Protein AF-A0A964MFI0-F1 (afdb_monomer)

Structure (mmCIF, N/CA/C/O backbone):
data_AF-A0A964MFI0-F1
#
_entry.id   AF-A0A964MFI0-F1
#
loop_
_atom_site.group_PDB
_atom_site.id
_atom_site.type_symbol
_atom_site.label_atom_id
_atom_site.label_alt_id
_atom_site.label_comp_id
_atom_site.label_asym_id
_atom_site.label_entity_id
_atom_site.label_seq_id
_atom_site.pdbx_PDB_ins_code
_atom_site.Cartn_x
_atom_site.Cartn_y
_atom_site.Cartn_z
_atom_site.occupancy
_atom_site.B_iso_or_equiv
_atom_site.auth_seq_id
_atom_site.auth_comp_id
_atom_site.auth_asym_id
_atom_site.auth_atom_id
_atom_site.pdbx_PDB_model_num
ATOM 1 N N . MET A 1 1 ? 18.286 -3.376 -42.437 1.00 63.62 1 MET A N 1
ATOM 2 C CA . MET A 1 1 ? 18.117 -2.856 -41.068 1.00 63.62 1 MET A CA 1
ATOM 3 C C . MET A 1 1 ? 19.265 -3.385 -40.241 1.00 63.62 1 MET A C 1
ATOM 5 O O . MET A 1 1 ? 19.683 -4.515 -40.482 1.00 63.62 1 MET A O 1
ATOM 9 N N . ASP A 1 2 ? 19.837 -2.540 -39.389 1.00 88.50 2 ASP A N 1
ATOM 10 C CA . ASP A 1 2 ? 20.974 -2.889 -38.539 1.00 88.50 2 ASP A CA 1
ATOM 11 C C . ASP A 1 2 ? 20.442 -3.564 -37.270 1.00 88.50 2 ASP A C 1
ATOM 13 O O . ASP A 1 2 ? 19.814 -2.915 -36.438 1.00 88.50 2 ASP A O 1
ATOM 17 N N . PHE A 1 3 ? 20.665 -4.875 -37.149 1.00 93.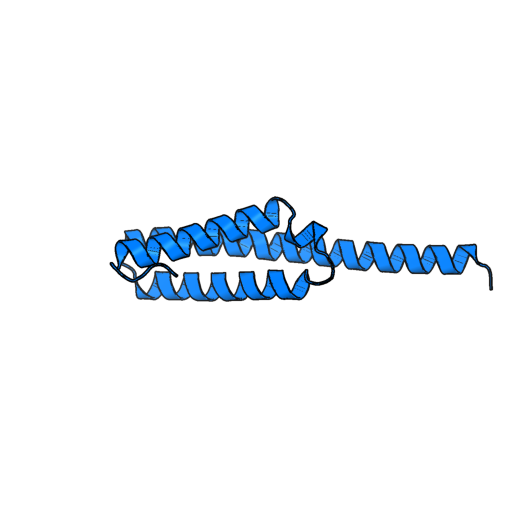38 3 PHE A N 1
ATOM 18 C CA . PHE A 1 3 ? 20.183 -5.705 -36.039 1.00 93.38 3 PHE A CA 1
ATOM 19 C C . PHE A 1 3 ? 20.471 -5.086 -34.662 1.00 93.38 3 PHE A C 1
ATOM 21 O O . PHE A 1 3 ? 19.647 -5.180 -33.753 1.00 93.38 3 PHE A O 1
ATOM 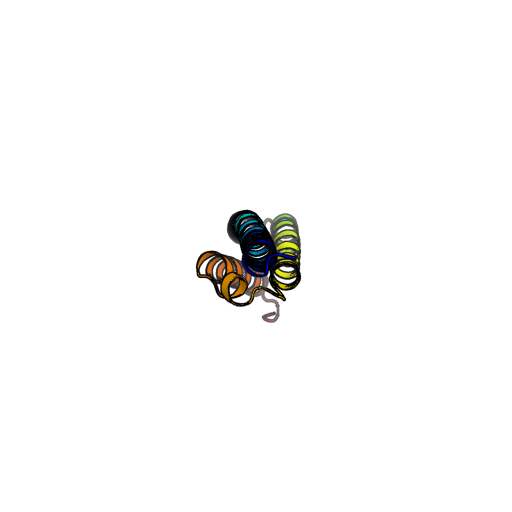28 N N . PHE A 1 4 ? 21.627 -4.434 -34.506 1.00 94.94 4 PHE A N 1
ATOM 29 C CA . PHE A 1 4 ? 22.007 -3.816 -33.238 1.00 94.94 4 PHE A CA 1
ATOM 30 C C . PHE A 1 4 ? 21.175 -2.574 -32.912 1.00 94.94 4 PHE A C 1
ATOM 32 O O . PHE A 1 4 ? 20.878 -2.343 -31.739 1.00 94.94 4 PHE A O 1
ATOM 39 N N . ALA A 1 5 ? 20.766 -1.804 -33.922 1.00 94.81 5 ALA A N 1
ATOM 40 C CA . ALA A 1 5 ? 19.890 -0.654 -33.731 1.00 94.81 5 ALA A CA 1
ATOM 41 C C . ALA A 1 5 ? 18.495 -1.104 -33.270 1.00 94.81 5 ALA A C 1
ATOM 43 O O . ALA A 1 5 ? 18.001 -0.612 -32.256 1.00 94.81 5 ALA A O 1
ATOM 44 N N . ASP A 1 6 ? 17.924 -2.110 -33.940 1.00 94.94 6 ASP A N 1
ATOM 45 C CA . ASP A 1 6 ? 16.601 -2.652 -33.604 1.00 94.94 6 ASP A CA 1
ATOM 46 C C . ASP A 1 6 ? 16.587 -3.265 -32.189 1.00 94.94 6 ASP A C 1
ATOM 48 O O . ASP A 1 6 ? 15.655 -3.052 -31.411 1.00 94.94 6 ASP A O 1
ATOM 52 N N . LEU A 1 7 ? 17.647 -3.994 -31.813 1.00 96.06 7 LEU A N 1
ATOM 53 C CA . LEU A 1 7 ? 17.798 -4.547 -30.464 1.00 96.06 7 LEU A CA 1
ATOM 54 C C . LEU A 1 7 ? 17.909 -3.441 -29.405 1.00 96.06 7 LEU A C 1
ATOM 56 O O . LEU A 1 7 ? 17.285 -3.537 -28.348 1.00 96.06 7 LEU A O 1
ATOM 60 N N . SER A 1 8 ? 18.686 -2.390 -29.677 1.00 96.50 8 SER A N 1
ATOM 61 C CA . SER A 1 8 ? 18.844 -1.258 -28.759 1.00 96.50 8 SER A CA 1
ATOM 62 C C . SER A 1 8 ? 17.511 -0.555 -28.492 1.00 96.50 8 SER A C 1
ATOM 64 O O . SER A 1 8 ? 17.213 -0.215 -27.346 1.00 96.50 8 SER A O 1
ATOM 66 N N . GLU A 1 9 ? 16.690 -0.363 -29.526 1.00 96.00 9 GLU A N 1
ATOM 67 C CA . GLU A 1 9 ? 15.367 0.254 -29.399 1.00 96.00 9 GLU A CA 1
ATOM 68 C C . GLU A 1 9 ? 14.413 -0.613 -28.562 1.00 96.00 9 GLU A C 1
ATOM 70 O O . GLU A 1 9 ? 13.778 -0.115 -27.629 1.00 96.00 9 GLU A O 1
ATOM 75 N N . GLN A 1 10 ? 14.378 -1.927 -28.812 1.00 96.25 10 GLN A N 1
ATOM 76 C CA . GLN A 1 10 ? 13.563 -2.869 -28.034 1.00 96.25 10 GLN A CA 1
ATOM 77 C C . GLN A 1 10 ? 13.964 -2.904 -26.556 1.00 96.25 10 GLN A C 1
ATOM 79 O O . GLN A 1 10 ? 13.104 -2.880 -25.670 1.00 96.25 10 GLN A O 1
ATOM 84 N N . VAL A 1 11 ? 15.269 -2.925 -26.274 1.00 96.62 11 VAL A N 1
ATOM 85 C CA . VAL A 1 11 ? 15.789 -2.885 -24.903 1.00 96.62 11 VAL A CA 1
ATOM 86 C C . VAL A 1 11 ? 15.376 -1.578 -24.226 1.00 96.62 11 VAL A C 1
ATOM 88 O O . VAL A 1 11 ? 14.821 -1.616 -23.127 1.00 96.62 11 VAL A O 1
ATOM 91 N N . HIS A 1 12 ? 15.559 -0.425 -24.873 1.00 96.81 12 HIS A N 1
ATOM 92 C CA . HIS A 1 12 ? 15.143 0.856 -24.299 1.00 96.81 12 HIS A CA 1
ATOM 93 C C . HIS A 1 12 ? 13.643 0.920 -24.011 1.00 96.81 12 HIS A C 1
ATOM 95 O O . HIS A 1 12 ? 13.263 1.339 -22.915 1.00 96.81 12 HIS A O 1
ATOM 101 N N . ALA A 1 13 ? 12.799 0.452 -24.932 1.00 96.44 13 ALA A N 1
ATOM 102 C CA . 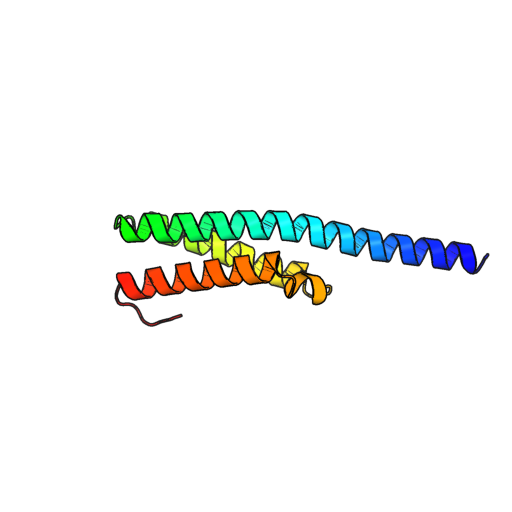ALA A 1 13 ? 11.356 0.396 -24.723 1.00 96.44 13 ALA A CA 1
ATOM 103 C C . ALA A 1 13 ? 10.991 -0.492 -23.518 1.00 96.44 13 ALA A C 1
ATOM 105 O O . ALA A 1 13 ? 10.225 -0.076 -22.646 1.00 96.44 13 ALA A O 1
ATOM 106 N N . SER A 1 14 ? 11.597 -1.680 -23.413 1.00 95.38 14 SER A N 1
ATOM 107 C CA . SER A 1 14 ? 11.354 -2.609 -22.303 1.00 95.38 14 SER A CA 1
ATOM 108 C C . SER A 1 14 ? 11.777 -2.034 -20.946 1.00 95.38 14 SER A C 1
ATOM 110 O O . SER A 1 14 ? 11.040 -2.160 -19.965 1.00 95.38 14 SER A O 1
ATOM 112 N N . PHE A 1 15 ? 12.958 -1.417 -20.858 1.00 96.19 15 PHE A N 1
ATOM 113 C CA . PHE A 1 15 ? 13.435 -0.812 -19.610 1.00 96.19 15 PHE A CA 1
ATOM 114 C C . PHE A 1 15 ? 12.641 0.445 -19.246 1.00 96.19 15 PHE A C 1
ATOM 116 O O . PHE A 1 15 ? 12.359 0.658 -18.067 1.00 96.19 15 PHE A O 1
ATOM 123 N N . GLY A 1 16 ? 12.237 1.240 -20.240 1.00 97.56 16 GLY A N 1
ATOM 124 C CA . GLY A 1 16 ? 11.383 2.411 -20.049 1.00 97.56 16 GLY A CA 1
ATOM 125 C C . GLY A 1 16 ? 10.036 2.041 -19.431 1.00 97.56 16 GLY A C 1
ATOM 126 O O . GLY A 1 16 ? 9.668 2.598 -18.396 1.00 97.56 16 GLY A O 1
ATOM 127 N N . ALA A 1 17 ? 9.356 1.036 -19.991 1.00 96.25 17 ALA A N 1
ATOM 128 C CA . ALA A 1 17 ? 8.082 0.544 -19.466 1.00 96.25 17 ALA A CA 1
ATOM 129 C C . ALA A 1 17 ? 8.208 0.044 -18.016 1.00 96.25 17 ALA A C 1
ATOM 131 O O . ALA A 1 17 ? 7.415 0.419 -17.151 1.00 96.25 17 ALA A O 1
ATOM 132 N N . ARG A 1 18 ? 9.252 -0.742 -17.714 1.00 97.12 18 ARG A N 1
ATOM 133 C CA . ARG A 1 18 ? 9.508 -1.235 -16.351 1.00 97.12 18 ARG A CA 1
ATOM 134 C C . ARG A 1 18 ? 9.821 -0.102 -15.372 1.00 97.12 18 ARG A C 1
ATOM 136 O O . ARG A 1 18 ? 9.369 -0.141 -14.229 1.00 97.12 18 ARG A O 1
ATOM 143 N N . ASN A 1 19 ? 10.589 0.902 -15.796 1.00 97.75 19 ASN A N 1
ATOM 144 C CA . ASN A 1 19 ? 10.903 2.053 -14.954 1.00 97.75 19 ASN A CA 1
ATOM 145 C C . ASN A 1 19 ? 9.636 2.848 -14.612 1.00 97.75 19 ASN A C 1
ATOM 147 O O . ASN A 1 19 ? 9.409 3.161 -13.447 1.00 97.75 19 ASN A O 1
ATOM 151 N N . GLN A 1 20 ? 8.784 3.103 -15.606 1.00 97.88 20 GLN A N 1
ATOM 152 C CA . GLN A 1 20 ? 7.513 3.795 -15.406 1.00 97.88 20 GLN A CA 1
ATOM 153 C C . GLN A 1 20 ? 6.583 3.024 -14.459 1.00 97.88 20 GLN A C 1
ATOM 155 O O . GLN A 1 20 ? 6.033 3.617 -13.531 1.00 97.88 20 GLN A O 1
ATOM 160 N N . ALA A 1 21 ? 6.449 1.707 -14.646 1.00 98.00 21 ALA A N 1
ATOM 161 C CA . ALA A 1 21 ? 5.645 0.858 -13.767 1.00 98.00 21 ALA A CA 1
ATOM 162 C C . ALA A 1 21 ? 6.147 0.899 -12.313 1.00 98.00 21 ALA A C 1
ATOM 164 O O . ALA A 1 21 ? 5.357 1.023 -11.379 1.00 98.00 21 ALA A O 1
ATOM 165 N N . ARG A 1 22 ? 7.471 0.868 -12.110 1.00 98.38 22 ARG A N 1
ATOM 166 C CA . ARG A 1 22 ? 8.080 0.978 -10.777 1.00 98.38 22 ARG A CA 1
ATOM 167 C C . ARG A 1 22 ? 7.786 2.324 -10.122 1.00 98.38 22 ARG A C 1
ATOM 169 O O . ARG A 1 22 ? 7.440 2.366 -8.944 1.00 98.38 22 ARG A O 1
ATOM 176 N N . ASP A 1 23 ? 7.955 3.416 -10.860 1.00 98.25 23 ASP A N 1
ATOM 177 C CA . ASP A 1 23 ? 7.770 4.760 -10.315 1.00 98.25 23 ASP A CA 1
ATOM 178 C C . ASP A 1 23 ? 6.299 4.984 -9.919 1.00 98.25 23 ASP A C 1
ATOM 180 O O . ASP A 1 23 ? 6.024 5.504 -8.835 1.00 98.25 23 ASP A O 1
ATOM 184 N N . GLN A 1 24 ? 5.355 4.481 -10.724 1.00 97.94 24 GLN A N 1
ATOM 185 C CA . GLN A 1 24 ? 3.929 4.474 -10.393 1.00 97.94 24 GLN A CA 1
ATOM 186 C C . GLN A 1 24 ? 3.628 3.624 -9.146 1.00 97.94 24 GLN A C 1
ATOM 188 O O . GLN A 1 24 ? 2.950 4.092 -8.226 1.00 97.94 24 GLN A O 1
ATOM 193 N N . ALA A 1 25 ? 4.186 2.413 -9.068 1.00 98.31 25 ALA A N 1
ATOM 194 C CA . ALA A 1 25 ? 4.000 1.525 -7.924 1.00 98.31 25 ALA A CA 1
ATOM 195 C C . ALA A 1 25 ? 4.531 2.127 -6.618 1.00 98.31 25 ALA A C 1
ATOM 197 O O . ALA A 1 25 ? 3.894 2.003 -5.576 1.00 98.31 25 ALA A O 1
ATOM 198 N N . LEU A 1 26 ? 5.663 2.839 -6.654 1.00 98.50 26 LEU A N 1
ATOM 199 C CA . LEU A 1 26 ? 6.204 3.542 -5.486 1.00 98.50 26 LEU A CA 1
ATOM 200 C C . LEU A 1 26 ? 5.259 4.639 -4.978 1.00 98.50 26 LEU A C 1
ATOM 202 O O . LEU A 1 26 ? 5.116 4.823 -3.766 1.00 98.50 26 LEU A O 1
ATOM 206 N N . VAL A 1 27 ? 4.614 5.375 -5.887 1.00 98.44 27 VAL A N 1
ATOM 207 C CA . VAL A 1 27 ? 3.622 6.399 -5.530 1.00 98.44 27 VAL A CA 1
ATOM 208 C C . V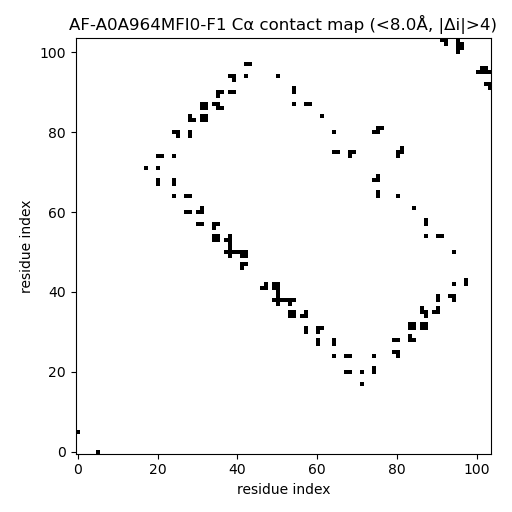AL A 1 27 ? 2.388 5.751 -4.902 1.00 98.44 27 VAL A C 1
ATOM 210 O O . VAL A 1 27 ? 1.961 6.173 -3.823 1.00 98.44 27 VAL A O 1
ATOM 213 N N . GLN A 1 28 ? 1.854 4.701 -5.530 1.00 98.50 28 GLN A N 1
ATOM 214 C CA . GLN A 1 28 ? 0.694 3.960 -5.031 1.00 98.50 28 GLN A CA 1
ATOM 215 C C . GLN A 1 28 ? 0.975 3.303 -3.673 1.00 98.50 28 GLN A C 1
ATOM 217 O O . GLN A 1 28 ? 0.173 3.455 -2.757 1.00 98.50 28 GLN A O 1
ATOM 222 N N . ALA A 1 29 ? 2.133 2.660 -3.495 1.00 98.56 29 ALA A N 1
ATOM 223 C CA . ALA A 1 29 ? 2.533 2.027 -2.239 1.00 98.56 29 ALA A CA 1
ATOM 224 C C . ALA A 1 29 ? 2.584 3.032 -1.076 1.00 98.56 29 ALA A C 1
ATOM 226 O O . ALA A 1 29 ? 2.023 2.788 -0.011 1.00 98.56 29 ALA A O 1
ATOM 227 N N . ARG A 1 30 ? 3.168 4.220 -1.287 1.00 98.69 30 ARG A N 1
ATOM 228 C CA . ARG A 1 30 ? 3.192 5.284 -0.264 1.00 98.69 30 ARG A CA 1
ATOM 229 C C . ARG A 1 30 ? 1.795 5.792 0.082 1.00 98.69 30 ARG A C 1
ATOM 231 O O . ARG A 1 30 ? 1.517 6.090 1.245 1.00 98.69 30 ARG A O 1
ATOM 238 N N . ALA A 1 31 ? 0.925 5.932 -0.918 1.00 98.75 31 ALA A N 1
ATOM 239 C CA . ALA A 1 31 ? -0.465 6.312 -0.691 1.00 98.75 31 ALA A CA 1
ATOM 240 C C . ALA A 1 31 ? -1.222 5.228 0.090 1.00 98.75 31 ALA A C 1
ATOM 242 O O . ALA A 1 31 ? -1.958 5.558 1.019 1.00 98.75 31 ALA A O 1
ATOM 243 N N . LEU A 1 32 ? -0.976 3.958 -0.230 1.00 98.88 32 LEU A N 1
ATOM 244 C CA . LEU A 1 32 ? -1.578 2.808 0.430 1.00 98.88 32 LEU A CA 1
ATOM 245 C C . LEU A 1 32 ? -1.189 2.743 1.911 1.00 98.88 32 LEU A C 1
ATOM 247 O O . LEU A 1 32 ? -2.075 2.721 2.762 1.00 98.88 32 LEU A O 1
ATOM 251 N N . THR A 1 33 ? 0.106 2.838 2.236 1.00 98.81 33 THR A N 1
ATOM 252 C CA . THR A 1 33 ? 0.584 2.898 3.630 1.00 98.81 33 THR A CA 1
ATOM 253 C C . THR A 1 33 ? -0.048 4.063 4.396 1.00 98.81 33 THR A C 1
ATOM 255 O O . THR A 1 33 ? -0.443 3.922 5.553 1.00 98.81 33 THR A O 1
ATOM 258 N N . ARG A 1 34 ? -0.202 5.234 3.758 1.00 98.81 34 ARG A N 1
ATOM 259 C CA . ARG A 1 34 ? -0.858 6.386 4.392 1.00 98.81 34 ARG A CA 1
ATOM 260 C C . ARG A 1 34 ? -2.327 6.097 4.708 1.00 98.81 34 ARG A C 1
ATOM 262 O O . ARG A 1 34 ? -2.749 6.385 5.827 1.00 98.81 34 ARG A O 1
ATOM 269 N N . HIS A 1 35 ? -3.086 5.547 3.760 1.00 98.88 35 HIS A N 1
ATOM 270 C CA . HIS A 1 35 ? -4.496 5.216 3.976 1.00 98.88 35 HIS A CA 1
ATOM 271 C C . HIS A 1 35 ? -4.679 4.103 5.013 1.00 98.88 35 HIS A C 1
ATOM 273 O O . HIS A 1 35 ? -5.567 4.220 5.856 1.00 98.88 35 HIS A O 1
ATOM 279 N N . ALA A 1 36 ? -3.804 3.095 5.039 1.00 98.81 36 ALA A N 1
ATOM 280 C CA . ALA A 1 36 ? -3.781 2.078 6.090 1.00 98.81 36 ALA A CA 1
ATOM 281 C C . ALA A 1 36 ? -3.596 2.712 7.480 1.00 98.81 36 ALA A C 1
ATOM 283 O O . ALA A 1 36 ? -4.434 2.548 8.368 1.00 98.81 36 ALA A O 1
ATOM 284 N N . ALA A 1 37 ? -2.578 3.562 7.645 1.00 98.81 37 ALA A N 1
ATOM 285 C CA . ALA A 1 37 ? -2.335 4.250 8.909 1.00 98.81 37 ALA A CA 1
ATOM 286 C C . ALA A 1 37 ? -3.480 5.207 9.306 1.00 98.81 37 ALA A C 1
ATOM 288 O O . ALA A 1 37 ? -3.754 5.405 10.490 1.00 98.81 37 ALA A O 1
ATOM 289 N N . GLN A 1 38 ? -4.133 5.865 8.342 1.00 98.88 38 GLN A N 1
ATOM 290 C CA . GLN A 1 38 ? -5.304 6.712 8.603 1.00 98.88 38 GLN A CA 1
ATOM 291 C C . GLN A 1 38 ? -6.512 5.884 9.052 1.00 98.88 38 GLN A C 1
ATOM 293 O O . GLN A 1 38 ? -7.156 6.263 10.027 1.00 98.88 38 GLN A O 1
ATOM 298 N N . THR A 1 39 ? -6.751 4.742 8.405 1.00 98.88 39 THR A N 1
ATOM 299 C CA . THR A 1 39 ? -7.798 3.777 8.767 1.00 98.88 39 THR A CA 1
ATOM 300 C C . THR A 1 39 ? -7.635 3.329 10.215 1.00 98.88 39 THR A C 1
ATOM 302 O O . THR A 1 39 ? -8.552 3.504 11.013 1.00 98.88 39 THR A O 1
ATOM 305 N N . ILE A 1 40 ? -6.439 2.848 10.581 1.00 98.88 40 ILE A N 1
ATOM 306 C CA . ILE A 1 40 ? -6.124 2.366 11.935 1.00 98.88 40 ILE A CA 1
ATOM 307 C C . ILE A 1 40 ? -6.359 3.471 12.979 1.00 98.88 40 ILE A C 1
ATOM 309 O O . ILE A 1 40 ? -7.021 3.251 13.992 1.00 98.88 40 ILE A O 1
ATOM 313 N N . ARG A 1 41 ? -5.878 4.699 12.732 1.00 98.88 41 ARG A N 1
ATOM 314 C CA . ARG A 1 41 ? -6.100 5.823 13.664 1.00 98.88 41 ARG A CA 1
ATOM 315 C C . ARG A 1 41 ? -7.576 6.194 13.803 1.00 98.88 41 ARG A C 1
ATOM 317 O O . ARG A 1 41 ? -8.013 6.471 14.916 1.00 98.88 41 ARG A O 1
ATOM 324 N N . ALA A 1 42 ? -8.320 6.238 12.699 1.00 98.81 42 ALA A N 1
ATOM 325 C CA . ALA A 1 42 ? -9.738 6.587 12.704 1.00 98.81 42 ALA A CA 1
ATOM 326 C C . ALA A 1 42 ? -10.551 5.553 13.493 1.00 98.81 42 ALA A C 1
ATOM 328 O O . ALA A 1 42 ? -11.294 5.924 14.403 1.00 98.81 42 ALA A O 1
ATOM 329 N N . ILE A 1 43 ? -10.332 4.257 13.242 1.00 98.62 43 ILE A N 1
ATOM 330 C CA . ILE A 1 43 ? -11.090 3.212 13.934 1.00 98.62 43 ILE A CA 1
ATOM 331 C C . ILE A 1 43 ? -10.775 3.161 15.435 1.00 98.62 43 ILE A C 1
ATOM 333 O O . ILE A 1 43 ? -11.689 3.042 16.247 1.00 98.62 43 ILE A O 1
ATOM 337 N N . HIS A 1 44 ? -9.521 3.388 15.846 1.00 98.56 44 HIS A N 1
ATOM 338 C CA . HIS A 1 44 ? -9.177 3.518 17.269 1.00 98.56 44 HIS A CA 1
ATOM 339 C C . HIS A 1 44 ? -9.848 4.717 17.956 1.00 98.56 44 HIS A C 1
ATOM 341 O O . HIS A 1 44 ? -10.071 4.683 19.165 1.00 98.56 44 HIS A O 1
ATOM 347 N N . ARG A 1 45 ? -10.190 5.770 17.205 1.00 98.31 45 ARG A N 1
ATOM 348 C CA . ARG A 1 45 ? -10.944 6.932 17.703 1.00 98.31 45 ARG A CA 1
ATOM 349 C C . ARG A 1 45 ? -12.459 6.766 17.583 1.00 98.31 45 ARG A C 1
ATOM 351 O O . ARG A 1 45 ? -13.184 7.719 17.842 1.00 98.31 45 ARG A O 1
ATOM 358 N N . SER A 1 46 ? -12.936 5.568 17.235 1.00 97.62 46 SER A N 1
ATOM 359 C CA . SER A 1 46 ? -14.359 5.284 16.990 1.00 97.62 46 SER A CA 1
ATOM 360 C C . SER A 1 46 ? -14.961 6.121 15.847 1.00 97.62 46 SER A C 1
ATOM 362 O O . SER A 1 46 ? -16.169 6.324 15.785 1.00 97.62 46 SER A O 1
ATOM 364 N N . GLU A 1 47 ? -14.124 6.603 14.920 1.00 98.56 47 GLU A N 1
ATOM 365 C CA . GLU A 1 47 ? -14.530 7.319 13.705 1.00 98.56 47 GLU A CA 1
ATOM 366 C C . GLU A 1 47 ? -14.805 6.300 12.576 1.00 98.56 47 GLU A C 1
ATOM 368 O O . GLU A 1 47 ? -14.117 6.301 11.553 1.00 98.56 47 GLU A O 1
ATOM 373 N N . SER A 1 48 ? -15.769 5.387 12.770 1.00 98.06 48 SER A N 1
ATOM 374 C CA . SER A 1 48 ? -15.996 4.231 11.875 1.00 98.06 48 SER A CA 1
ATOM 375 C C . SER A 1 48 ? -16.206 4.623 10.41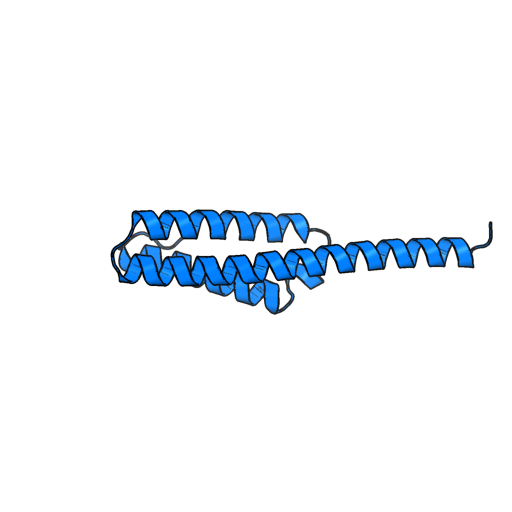1 1.00 98.06 48 SER A C 1
ATOM 377 O O . SER A 1 48 ? -15.521 4.093 9.540 1.00 98.06 48 SER A O 1
ATOM 379 N N . ASP A 1 49 ? -17.086 5.584 10.118 1.00 98.44 49 ASP A N 1
ATOM 380 C CA . ASP A 1 49 ? -17.371 5.992 8.732 1.00 98.44 49 ASP A CA 1
ATOM 381 C C . ASP A 1 49 ? -16.109 6.483 8.002 1.00 98.44 49 ASP A C 1
ATOM 383 O O . ASP A 1 49 ? -15.865 6.137 6.844 1.00 98.44 49 ASP A O 1
ATOM 387 N N . VAL A 1 50 ? -15.266 7.240 8.711 1.00 98.56 50 VAL A N 1
ATOM 388 C CA . VAL A 1 50 ? -13.992 7.763 8.199 1.00 98.56 50 VAL A CA 1
ATOM 389 C C . VAL A 1 50 ? -12.983 6.631 7.998 1.00 98.56 50 VAL A C 1
ATOM 391 O O . VAL A 1 50 ? -12.266 6.606 6.995 1.00 98.56 50 VAL A O 1
ATOM 394 N N . ALA A 1 51 ? -12.930 5.667 8.921 1.00 98.75 51 ALA A N 1
ATOM 395 C CA . ALA A 1 51 ? -12.083 4.487 8.775 1.00 98.75 51 ALA A CA 1
ATOM 396 C C . ALA A 1 51 ? -12.469 3.675 7.528 1.00 98.75 51 ALA A C 1
ATOM 398 O O . ALA A 1 51 ? -11.600 3.336 6.726 1.00 98.75 51 ALA A O 1
ATOM 399 N N . HIS A 1 52 ? -13.765 3.435 7.315 1.00 98.56 52 HIS A N 1
ATOM 400 C CA . HIS A 1 52 ? -14.282 2.725 6.140 1.00 98.56 52 HIS A CA 1
ATOM 401 C C . HIS A 1 52 ? -14.059 3.495 4.833 1.00 98.56 52 HIS A C 1
ATOM 403 O O . HIS A 1 52 ? -13.849 2.889 3.780 1.00 98.56 52 HIS A O 1
ATOM 409 N N . GLU A 1 53 ? -14.074 4.829 4.854 1.00 98.81 53 GLU A N 1
ATOM 410 C CA . GLU A 1 53 ? -13.676 5.637 3.698 1.00 98.81 53 GLU A CA 1
ATOM 411 C C . GLU A 1 53 ? -12.205 5.414 3.335 1.00 98.81 53 GLU A C 1
ATOM 413 O O . GLU A 1 53 ? -11.908 5.040 2.197 1.00 98.81 53 GLU A O 1
ATOM 418 N N . PHE A 1 54 ? -11.291 5.551 4.298 1.00 98.88 54 PHE A N 1
ATOM 419 C CA . PHE A 1 54 ? -9.870 5.313 4.047 1.00 98.88 54 PHE A CA 1
ATOM 420 C C . PHE A 1 54 ? -9.573 3.867 3.638 1.00 98.88 54 PHE A C 1
ATOM 422 O O . PHE A 1 54 ? -8.759 3.657 2.736 1.00 98.88 54 PHE A O 1
ATOM 429 N N . LEU A 1 55 ? -10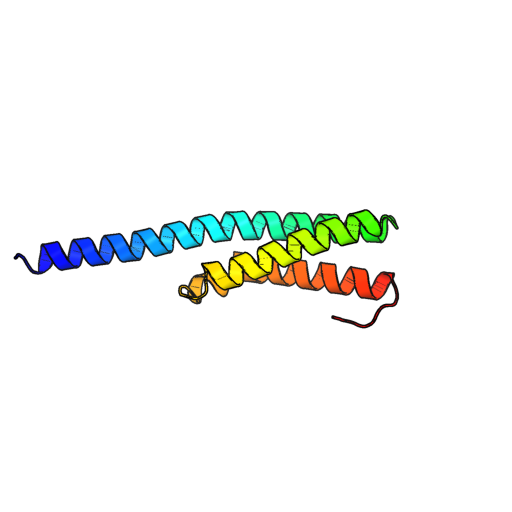.253 2.882 4.231 1.00 98.75 55 LEU A N 1
ATOM 430 C CA . LEU A 1 55 ? -10.068 1.473 3.890 1.00 98.75 55 LEU A CA 1
ATOM 431 C C . LEU A 1 55 ? -10.516 1.171 2.453 1.00 98.75 55 LEU A C 1
ATOM 433 O O . LEU A 1 55 ? -9.839 0.429 1.740 1.00 98.75 55 LEU A O 1
ATOM 437 N N . ARG A 1 56 ? -11.609 1.787 1.981 1.00 98.69 56 ARG A N 1
ATOM 438 C CA . ARG A 1 56 ? -12.052 1.659 0.581 1.00 98.69 56 ARG A CA 1
ATOM 439 C C . ARG A 1 56 ? -11.055 2.267 -0.400 1.00 98.69 56 ARG A C 1
ATOM 441 O O . ARG A 1 56 ? -10.787 1.662 -1.437 1.00 98.69 56 ARG A O 1
ATOM 448 N N . GLU A 1 57 ? -10.493 3.435 -0.092 1.00 98.75 57 GLU A N 1
ATOM 449 C CA . GLU A 1 57 ? -9.446 4.032 -0.934 1.00 98.75 57 GLU A CA 1
ATOM 450 C C . GLU A 1 57 ? -8.168 3.181 -0.937 1.00 98.75 57 GLU A C 1
ATOM 452 O O . GLU A 1 57 ? -7.555 2.981 -1.987 1.00 98.75 57 GLU A O 1
ATOM 457 N N . ALA A 1 58 ? -7.809 2.592 0.206 1.00 98.69 58 ALA A N 1
ATOM 458 C CA . ALA A 1 58 ? -6.713 1.635 0.294 1.00 98.69 58 ALA A CA 1
ATOM 459 C C . ALA A 1 58 ? -6.966 0.386 -0.577 1.00 98.69 58 ALA A C 1
ATOM 461 O O . ALA A 1 58 ? -6.090 -0.015 -1.344 1.00 98.69 58 ALA A O 1
ATOM 462 N N . HIS A 1 59 ? -8.176 -0.182 -0.544 1.00 98.56 59 HIS A N 1
ATOM 463 C CA . HIS A 1 59 ? -8.549 -1.333 -1.376 1.00 98.56 59 HIS A CA 1
ATOM 464 C C . HIS A 1 59 ? -8.411 -1.036 -2.878 1.00 98.56 59 HIS A C 1
ATOM 466 O O . HIS A 1 59 ? -7.806 -1.816 -3.613 1.00 98.56 59 HIS A O 1
ATOM 472 N N . LYS A 1 60 ? -8.876 0.135 -3.339 1.00 98.69 60 LYS A N 1
ATOM 473 C CA . LYS A 1 60 ? -8.715 0.559 -4.745 1.00 98.69 60 LYS A CA 1
ATOM 474 C C . LYS A 1 60 ? -7.247 0.634 -5.171 1.00 98.69 60 LYS A C 1
ATOM 476 O O . LYS A 1 60 ? -6.915 0.297 -6.309 1.00 98.69 60 LYS A O 1
ATOM 481 N N . LEU A 1 61 ? -6.363 1.079 -4.277 1.00 98.62 61 LEU A N 1
ATOM 482 C CA . LEU A 1 61 ? -4.925 1.135 -4.545 1.00 98.62 61 LEU A CA 1
ATOM 483 C C . LEU A 1 61 ? -4.301 -0.260 -4.633 1.00 98.62 61 LEU A C 1
ATOM 485 O O . LEU A 1 61 ? -3.440 -0.470 -5.483 1.00 98.62 61 LEU A O 1
ATOM 489 N N . VAL A 1 62 ? -4.745 -1.216 -3.811 1.00 98.50 62 VAL A N 1
ATOM 490 C CA . VAL A 1 62 ? -4.315 -2.621 -3.914 1.00 98.50 62 VAL A CA 1
ATOM 491 C C . VAL A 1 62 ? -4.730 -3.221 -5.256 1.00 98.50 62 VAL A C 1
ATOM 493 O O . VAL A 1 62 ? -3.909 -3.858 -5.915 1.00 98.50 62 VAL A O 1
ATOM 496 N N . ASP A 1 63 ? -5.969 -2.993 -5.690 1.00 98.44 63 ASP A N 1
ATOM 497 C CA . ASP A 1 63 ? -6.446 -3.481 -6.988 1.00 98.44 63 ASP A CA 1
ATOM 498 C C . ASP A 1 63 ? -5.684 -2.841 -8.154 1.00 98.44 63 ASP A C 1
ATOM 500 O O . ASP A 1 63 ? -5.290 -3.534 -9.095 1.00 98.44 63 ASP A O 1
ATOM 504 N N . SER A 1 64 ? -5.395 -1.540 -8.054 1.00 98.06 64 SER A N 1
ATOM 505 C CA . SER A 1 64 ? -4.571 -0.830 -9.040 1.00 98.06 64 SER A CA 1
ATOM 506 C C . SER A 1 64 ? -3.155 -1.406 -9.100 1.00 98.06 64 SER A C 1
ATOM 508 O O . SER A 1 64 ? -2.695 -1.756 -10.178 1.00 98.06 64 SER A O 1
ATOM 510 N N . LEU A 1 65 ? -2.494 -1.616 -7.953 1.00 98.25 65 LEU A N 1
ATOM 511 C CA . LEU A 1 65 ? -1.164 -2.238 -7.889 1.00 98.25 65 LEU A CA 1
ATOM 512 C C . LEU A 1 65 ? -1.148 -3.643 -8.507 1.00 98.25 65 LEU A C 1
ATOM 514 O O . LEU A 1 65 ? -0.206 -3.987 -9.219 1.00 98.25 65 LEU A O 1
ATOM 518 N N . LYS A 1 66 ? -2.180 -4.460 -8.257 1.00 97.62 66 LYS A N 1
ATOM 519 C CA . LYS A 1 66 ? -2.313 -5.800 -8.857 1.00 97.62 66 LYS A CA 1
ATOM 520 C C . LYS A 1 66 ? -2.441 -5.733 -10.377 1.00 97.62 66 LYS A C 1
ATOM 522 O O . LYS A 1 66 ? -1.799 -6.517 -11.071 1.00 97.62 66 LYS A O 1
ATOM 527 N N . SER A 1 67 ? -3.269 -4.820 -10.881 1.00 97.62 67 SER A N 1
ATOM 528 C CA . SER A 1 67 ? -3.500 -4.642 -12.317 1.00 97.62 67 SER A CA 1
ATOM 529 C C . SER A 1 67 ? -2.267 -4.073 -13.023 1.00 97.62 67 SER A C 1
ATOM 531 O O . SER A 1 67 ? -1.779 -4.662 -13.986 1.00 97.62 67 SER A O 1
ATOM 533 N N . ASP A 1 68 ? -1.727 -2.965 -12.515 1.00 96.56 68 ASP A N 1
ATOM 534 C CA . ASP A 1 68 ? -0.622 -2.218 -13.128 1.00 96.56 68 ASP A CA 1
ATOM 535 C C . ASP A 1 68 ? 0.677 -3.038 -13.171 1.00 96.56 68 ASP A C 1
ATOM 537 O O . ASP A 1 68 ? 1.506 -2.866 -14.067 1.00 96.56 68 ASP A O 1
ATOM 541 N N . LEU A 1 69 ? 0.853 -3.960 -12.220 1.00 97.75 69 LEU A N 1
ATOM 542 C CA . LEU A 1 69 ? 2.043 -4.804 -12.105 1.00 97.75 69 LEU A CA 1
ATOM 543 C C . LEU A 1 69 ? 1.820 -6.250 -12.564 1.00 97.75 69 LEU A C 1
ATOM 545 O O . LEU A 1 69 ? 2.716 -7.076 -12.392 1.00 97.75 69 LEU A O 1
ATOM 549 N N . ALA A 1 70 ? 0.684 -6.569 -13.195 1.00 96.56 70 ALA A N 1
ATOM 550 C CA . ALA A 1 70 ? 0.381 -7.925 -13.663 1.00 96.56 70 ALA A CA 1
ATOM 551 C C . ALA A 1 70 ? 1.460 -8.487 -14.612 1.00 96.56 70 ALA A C 1
ATOM 553 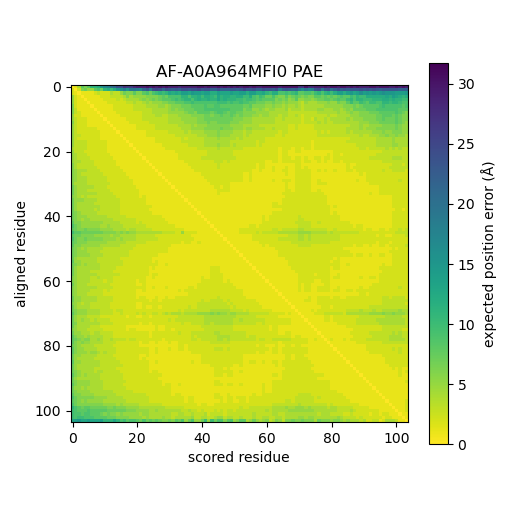O O . ALA A 1 70 ? 1.768 -9.677 -14.578 1.00 96.56 70 ALA A O 1
ATOM 554 N N . THR A 1 71 ? 2.077 -7.626 -15.429 1.00 96.12 71 THR A N 1
ATOM 555 C CA . THR A 1 71 ? 3.182 -7.980 -16.338 1.00 96.12 71 THR A CA 1
ATOM 556 C C . THR A 1 71 ? 4.574 -7.775 -15.729 1.00 96.12 71 THR A C 1
ATOM 558 O O . THR A 1 71 ? 5.572 -8.081 -16.378 1.00 96.12 71 THR A O 1
ATOM 561 N N . PHE A 1 72 ? 4.657 -7.265 -14.497 1.00 96.88 72 PHE A N 1
ATOM 562 C CA . PHE A 1 72 ? 5.897 -6.961 -13.775 1.00 96.88 72 PHE A CA 1
ATOM 563 C C . PHE A 1 72 ? 5.883 -7.603 -12.376 1.00 96.88 72 PHE A C 1
ATOM 565 O O . PHE A 1 72 ? 5.881 -6.899 -11.359 1.00 96.88 72 PHE A O 1
ATOM 572 N N . PRO A 1 73 ? 5.859 -8.947 -12.284 1.00 96.56 73 PRO A N 1
ATOM 573 C CA . PRO A 1 73 ? 5.733 -9.645 -11.005 1.00 96.56 73 PRO A CA 1
ATOM 574 C C . PRO A 1 73 ? 6.872 -9.310 -10.034 1.00 96.56 73 PRO A C 1
ATOM 576 O O . PRO A 1 73 ? 6.658 -9.232 -8.829 1.00 96.56 73 PRO A O 1
ATOM 579 N N . ASP A 1 74 ? 8.073 -9.037 -10.538 1.00 97.44 74 ASP A N 1
ATOM 580 C CA . ASP A 1 74 ? 9.216 -8.602 -9.735 1.00 97.44 74 ASP A CA 1
ATOM 581 C C . ASP A 1 74 ? 8.981 -7.258 -9.024 1.00 97.44 74 ASP A C 1
ATOM 583 O O . ASP A 1 74 ? 9.512 -7.040 -7.937 1.00 97.44 74 ASP A O 1
ATOM 587 N N . LEU A 1 75 ? 8.165 -6.373 -9.605 1.00 98.12 75 LEU A N 1
ATOM 588 C CA . LEU A 1 75 ? 7.745 -5.119 -8.978 1.00 98.12 75 LEU A CA 1
ATOM 589 C C . LEU A 1 75 ? 6.570 -5.333 -8.016 1.00 98.12 75 LEU A C 1
ATOM 591 O O . LEU A 1 75 ? 6.526 -4.705 -6.957 1.00 98.12 75 LEU A O 1
ATOM 595 N N . TYR A 1 76 ? 5.644 -6.243 -8.337 1.00 98.06 76 TYR A N 1
ATOM 596 C CA . TYR A 1 76 ? 4.535 -6.586 -7.440 1.00 98.06 76 TYR A CA 1
ATOM 597 C C . TYR A 1 76 ? 5.033 -7.225 -6.136 1.00 98.06 76 TYR A C 1
ATOM 599 O O . TYR A 1 76 ? 4.556 -6.905 -5.046 1.00 98.06 76 TYR A O 1
ATOM 607 N N . TYR A 1 77 ? 6.038 -8.095 -6.232 1.00 97.69 77 TYR A N 1
ATOM 608 C CA . TYR A 1 77 ? 6.673 -8.743 -5.084 1.00 97.69 77 TYR A CA 1
ATOM 609 C C . TYR A 1 77 ? 7.862 -7.957 -4.513 1.00 97.69 77 TYR A C 1
ATOM 611 O O . TYR A 1 77 ? 8.527 -8.435 -3.593 1.00 97.69 77 TYR A O 1
ATOM 619 N N . ALA A 1 78 ? 8.135 -6.748 -5.012 1.00 97.88 78 ALA A N 1
ATOM 620 C CA . ALA A 1 78 ? 9.153 -5.886 -4.429 1.00 97.88 78 ALA A CA 1
ATOM 621 C C . ALA A 1 78 ? 8.767 -5.471 -3.000 1.00 97.88 78 ALA A C 1
ATOM 623 O O . ALA A 1 78 ? 7.587 -5.297 -2.687 1.00 97.88 78 ALA A O 1
ATOM 624 N N . GLY A 1 79 ? 9.774 -5.255 -2.146 1.00 98.06 79 GLY A N 1
ATOM 625 C CA . GLY A 1 79 ? 9.571 -4.944 -0.725 1.00 98.06 79 GLY A CA 1
ATOM 626 C C . GLY A 1 79 ? 8.613 -3.776 -0.487 1.00 98.06 79 GLY A C 1
ATOM 627 O O . GLY A 1 79 ? 7.663 -3.923 0.266 1.00 98.06 79 GLY A O 1
ATOM 628 N N . TYR A 1 80 ? 8.770 -2.662 -1.212 1.00 97.31 80 TYR A N 1
ATOM 629 C CA . TYR A 1 80 ? 7.897 -1.491 -1.049 1.00 97.31 80 TYR A CA 1
ATOM 630 C C . TYR A 1 80 ? 6.421 -1.778 -1.380 1.00 97.31 80 TYR A C 1
ATOM 632 O O . TYR A 1 80 ? 5.539 -1.232 -0.722 1.00 97.31 80 TYR A O 1
ATOM 640 N N . THR A 1 81 ? 6.140 -2.635 -2.367 1.00 98.19 81 THR A N 1
ATOM 641 C CA . THR A 1 81 ? 4.769 -3.018 -2.736 1.00 98.19 81 THR A CA 1
ATOM 642 C C . THR A 1 81 ? 4.191 -3.972 -1.699 1.00 98.19 81 THR A C 1
ATOM 644 O O . THR A 1 81 ? 3.089 -3.759 -1.199 1.00 98.19 81 THR A O 1
ATOM 647 N N . GLN A 1 82 ? 4.949 -5.010 -1.340 1.00 98.25 82 GLN A N 1
ATOM 648 C CA . GLN A 1 82 ? 4.505 -6.020 -0.382 1.00 98.25 82 GLN A CA 1
ATOM 649 C C . GLN A 1 82 ? 4.304 -5.438 1.013 1.00 98.25 82 GLN A C 1
ATOM 651 O O . GLN A 1 82 ? 3.319 -5.766 1.665 1.00 98.25 82 GLN A O 1
ATOM 656 N N . ASP A 1 83 ? 5.191 -4.556 1.465 1.00 98.50 83 ASP A N 1
ATOM 657 C CA . ASP A 1 83 ? 5.065 -3.922 2.774 1.00 98.50 83 ASP A CA 1
ATOM 658 C C . ASP A 1 83 ? 3.827 -3.016 2.827 1.00 98.50 83 ASP A C 1
ATOM 660 O O . ASP A 1 83 ? 3.065 -3.091 3.786 1.00 98.50 83 ASP A O 1
ATOM 664 N N . ALA A 1 84 ? 3.524 -2.270 1.760 1.00 98.62 84 ALA A N 1
ATOM 665 C CA . ALA A 1 84 ? 2.286 -1.493 1.687 1.00 98.62 84 ALA A CA 1
ATOM 666 C C . ALA A 1 84 ? 1.016 -2.372 1.676 1.00 98.62 84 ALA A C 1
ATOM 668 O O . ALA A 1 84 ? 0.017 -2.020 2.301 1.00 98.62 84 ALA A O 1
ATOM 669 N N . ILE A 1 85 ? 1.043 -3.528 1.002 1.00 98.62 85 ILE A N 1
ATOM 670 C CA . ILE A 1 85 ? -0.080 -4.484 1.010 1.00 98.62 85 ILE A CA 1
ATOM 671 C C . ILE A 1 85 ? -0.255 -5.127 2.395 1.00 98.62 85 ILE A C 1
ATOM 673 O O . ILE A 1 85 ? -1.390 -5.337 2.823 1.00 98.62 85 ILE A O 1
ATOM 677 N N . LYS A 1 86 ? 0.834 -5.410 3.121 1.00 98.62 86 LYS A N 1
ATOM 678 C CA . LYS A 1 86 ? 0.763 -5.906 4.507 1.00 98.62 86 LYS A CA 1
ATOM 679 C C . LYS A 1 86 ? 0.115 -4.881 5.435 1.00 98.62 86 LYS A C 1
ATOM 681 O O . LYS A 1 86 ? -0.769 -5.253 6.194 1.00 98.62 86 LYS A O 1
ATOM 686 N N . GLU A 1 87 ? 0.494 -3.610 5.323 1.00 98.75 87 GLU A N 1
ATOM 687 C CA . GLU A 1 87 ? -0.117 -2.505 6.082 1.00 98.75 87 GLU A CA 1
ATOM 688 C C . GLU A 1 87 ? -1.625 -2.396 5.795 1.00 98.75 87 GLU A C 1
ATOM 690 O O . GLU A 1 87 ? -2.435 -2.220 6.703 1.00 98.75 87 GLU A O 1
ATOM 695 N N . TYR A 1 88 ? -2.039 -2.566 4.534 1.00 98.81 88 TYR A N 1
ATOM 696 C CA . TYR A 1 88 ? -3.459 -2.651 4.182 1.00 98.81 88 TYR A CA 1
ATOM 697 C C . TYR A 1 88 ? -4.163 -3.842 4.844 1.00 98.81 88 TYR A C 1
ATOM 699 O O . TYR A 1 88 ? -5.257 -3.680 5.389 1.00 98.81 88 TYR A O 1
ATOM 707 N N . ALA A 1 89 ? -3.548 -5.028 4.814 1.00 98.75 89 ALA A N 1
ATOM 708 C CA . ALA A 1 89 ? -4.106 -6.209 5.463 1.00 98.75 89 ALA A CA 1
ATOM 709 C C . ALA A 1 89 ? -4.257 -5.988 6.977 1.00 98.75 89 ALA A C 1
ATOM 711 O O . ALA A 1 89 ? -5.312 -6.287 7.532 1.00 98.75 89 ALA A O 1
ATOM 712 N N . GLU A 1 90 ? -3.255 -5.393 7.629 1.00 98.81 90 GLU A N 1
ATOM 713 C CA . GLU A 1 90 ? -3.318 -5.006 9.041 1.00 98.81 90 GLU A CA 1
ATOM 714 C C . GLU A 1 90 ? -4.466 -4.030 9.311 1.00 98.81 90 GLU A C 1
ATOM 716 O O . GLU A 1 90 ? -5.250 -4.252 10.235 1.00 98.81 90 GLU A O 1
ATOM 721 N N . ALA A 1 91 ? -4.625 -2.989 8.490 1.00 98.81 91 ALA A N 1
ATOM 722 C CA . ALA A 1 91 ? -5.721 -2.036 8.632 1.00 98.81 91 ALA A CA 1
ATOM 723 C C . ALA A 1 91 ? -7.096 -2.710 8.492 1.00 98.81 91 ALA A C 1
ATOM 725 O O . ALA A 1 91 ? -7.981 -2.475 9.315 1.00 98.81 91 ALA A O 1
ATOM 726 N N . SER A 1 92 ? -7.261 -3.586 7.498 1.00 98.75 92 SER A N 1
ATOM 727 C CA . SER A 1 92 ? -8.507 -4.326 7.271 1.00 98.75 92 SER A CA 1
ATOM 728 C C . SER A 1 92 ? -8.842 -5.262 8.436 1.00 98.75 92 SER A C 1
ATOM 730 O O . SER A 1 92 ? -9.987 -5.308 8.883 1.00 98.75 92 SER A O 1
ATOM 732 N N . LEU A 1 93 ? -7.844 -5.987 8.950 1.00 98.81 93 LEU A N 1
ATOM 733 C CA . LEU A 1 93 ? -7.997 -6.869 10.109 1.00 98.81 93 LEU A CA 1
ATOM 734 C C . LEU A 1 93 ? -8.319 -6.072 11.376 1.00 98.81 93 LEU A C 1
ATOM 736 O O . LEU A 1 93 ? -9.195 -6.462 12.142 1.00 98.81 93 LEU A O 1
ATOM 740 N N . THR A 1 94 ? -7.651 -4.936 11.580 1.00 98.69 94 THR A N 1
ATOM 741 C CA . THR A 1 94 ? -7.859 -4.064 12.743 1.00 98.69 94 THR A CA 1
ATOM 742 C C . THR A 1 94 ? -9.289 -3.534 12.791 1.00 98.69 94 THR A C 1
ATOM 744 O O . THR A 1 94 ? -9.915 -3.571 13.850 1.00 98.69 94 THR A O 1
ATOM 747 N N . VAL A 1 95 ? -9.831 -3.098 11.647 1.00 98.75 95 VAL A N 1
ATOM 748 C CA . VAL A 1 95 ? -11.233 -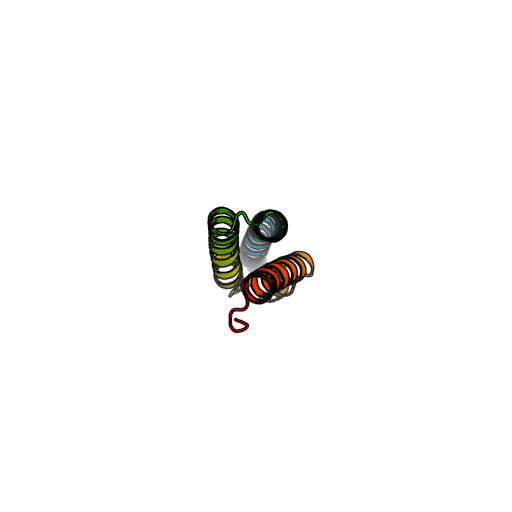2.664 11.547 1.00 98.75 95 VAL A CA 1
ATOM 749 C C . VAL A 1 95 ? -12.182 -3.800 11.917 1.00 98.75 95 VAL A C 1
ATOM 751 O O . VAL A 1 95 ? -13.003 -3.629 12.816 1.00 98.75 95 VAL A O 1
ATOM 754 N N . ALA A 1 96 ? -12.022 -4.975 11.299 1.00 98.50 96 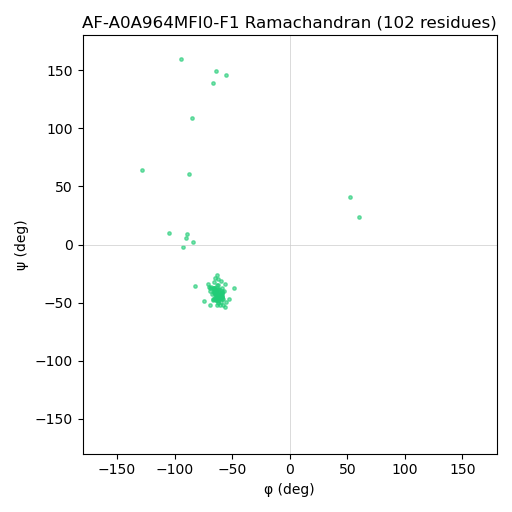ALA A N 1
ATOM 755 C CA . ALA A 1 96 ? -12.887 -6.122 11.568 1.00 98.50 96 ALA A CA 1
ATOM 756 C C . ALA A 1 96 ? -12.858 -6.539 13.049 1.00 98.50 96 ALA A C 1
ATOM 758 O O . ALA A 1 96 ? -13.905 -6.777 13.647 1.00 98.50 96 ALA A O 1
ATOM 759 N N . VAL A 1 97 ? -11.673 -6.570 13.666 1.00 98.56 97 VAL A N 1
ATOM 760 C CA . VAL A 1 97 ? -11.511 -6.946 15.077 1.00 98.56 97 VAL A CA 1
ATOM 761 C C . VAL A 1 97 ? -12.164 -5.931 16.018 1.00 98.56 97 VAL A C 1
ATOM 763 O O . VAL A 1 97 ? -12.881 -6.339 16.930 1.00 98.56 97 VAL A O 1
ATOM 766 N N . ILE A 1 98 ? -11.949 -4.626 15.816 1.00 98.25 98 ILE A N 1
ATOM 767 C CA . ILE A 1 98 ? -12.525 -3.586 16.689 1.00 98.25 98 ILE A CA 1
ATOM 768 C C . ILE A 1 98 ? -14.052 -3.559 16.579 1.00 98.25 98 ILE A C 1
ATOM 770 O O . ILE A 1 98 ? -14.740 -3.410 17.588 1.00 98.25 98 ILE A O 1
ATOM 774 N N . GLU A 1 99 ? -14.588 -3.744 15.375 1.00 97.69 99 GLU A N 1
ATOM 775 C CA . GLU A 1 99 ? -16.034 -3.760 15.132 1.00 97.69 99 GLU A CA 1
ATOM 776 C C . GLU A 1 99 ? -16.681 -5.129 15.405 1.00 97.69 99 GLU A C 1
ATOM 778 O O . GLU A 1 99 ? -17.888 -5.286 15.223 1.00 97.69 99 GLU A O 1
ATOM 783 N N . ASN A 1 100 ? -15.900 -6.117 15.860 1.00 97.56 100 ASN A N 1
ATOM 784 C CA . ASN A 1 100 ? -16.341 -7.491 16.106 1.00 97.56 100 ASN A CA 1
ATOM 785 C C . ASN A 1 100 ? -17.055 -8.120 14.887 1.00 97.56 100 ASN A C 1
ATOM 787 O O . ASN A 1 100 ? -18.078 -8.800 15.011 1.00 97.56 100 ASN A O 1
ATOM 791 N N . GLN A 1 101 ? -16.513 -7.866 13.697 1.00 96.94 101 GLN A N 1
ATOM 792 C CA . GLN A 1 101 ? -16.938 -8.453 12.430 1.00 96.94 101 GLN A CA 1
ATOM 793 C C . GLN A 1 101 ? -16.100 -9.700 12.096 1.00 96.94 101 GLN A C 1
ATOM 795 O O . GLN A 1 101 ? -14.994 -9.870 12.617 1.00 96.94 101 GLN A O 1
ATOM 800 N N . PRO A 1 102 ? -16.595 -10.591 11.215 1.00 96.88 102 PRO A N 1
ATOM 801 C CA . PRO A 1 102 ? -15.782 -11.670 10.665 1.00 96.88 102 PRO A CA 1
ATOM 802 C C . PRO A 1 102 ? -14.508 -11.137 10.001 1.00 96.88 102 PRO A C 1
ATOM 804 O O . PRO A 1 102 ? -14.523 -10.069 9.390 1.00 96.88 102 PRO A O 1
ATOM 807 N N . LEU A 1 103 ? -13.418 -11.902 10.096 1.00 94.75 103 LEU A N 1
ATOM 808 C CA . LEU A 1 103 ? -12.176 -11.549 9.414 1.00 94.75 103 LEU A CA 1
ATOM 809 C C . LEU A 1 103 ? -12.363 -11.632 7.881 1.00 94.75 103 LEU A C 1
ATOM 811 O O . LEU A 1 103 ? -13.030 -12.566 7.422 1.00 94.75 103 LEU A O 1
ATOM 815 N N . PRO A 1 104 ? -11.806 -10.672 7.123 1.00 90.31 104 PRO A N 1
ATOM 816 C CA . PRO A 1 104 ? -11.899 -10.597 5.664 1.00 90.31 104 PRO A CA 1
ATOM 817 C C . PRO A 1 104 ? -11.066 -11.655 4.927 1.00 90.31 104 PRO A C 1
ATOM 819 O O . PRO A 1 104 ? -10.068 -12.154 5.500 1.00 90.31 104 PRO A O 1
#

Foldseek 3Di:
DPPVVVVVVVVCVVVVLVVVLLVVLLVLLVLLLVLLVQLLVCVVVVVLVSSVVSLVVSVVSLVVNCVSCVVPVVSCPDPSNVVSVVSSLVSQQSSCVSVVHDRD

Sequence (104 aa):
MDFFADLSEQVHASFGARNQARDQALVQARALTRHAAQTIRAIHRSESDVAHEFLREAHKLVDSLKSDLATFPDLYYAGYTQDAIKEYAEASLTVAVIENQPLP

Radius of gyration: 18.3 Å; Cα contacts (8 Å, |Δi|>4): 101; chains: 1; bounding box: 39×19×59 Å

pLDDT: mean 97.38, std 3.7, range [63.62, 98.88]

Mean predicted aligned error: 2.98 Å

Secondary structure (DSSP, 8-state):
--HHHHHHHHHHHHHHHHHHHHHHHHHHHHHHHHHHHHHHHHHHTT-HHHHHHHHHHHHHHHHHHHHHTTT-HHHHTSHHHHHHHHHHHHHHHHHHHHTTPPP-

Nearest PDB structures (foldseek):
  8fbj-assembly1_A  TM=6.892E-01  e=6.585E-01  synthetic construct
  3k1s-assembly1_A  TM=6.537E-01  e=5.897E-01  Bacillus anthracis
  2wy2-assembly1_C  TM=6.334E-01  e=7.771E-01  Escherichia coli
  6s18-assembly1_B  TM=4.028E-01  e=1.507E+00  Pseudomonas putida KT2440

Solvent-accessible surface area (backbone atoms only — not comparable to full-atom values): 5397 Å² total; per-residue (Å²): 134,60,69,67,61,57,50,51,52,54,51,51,53,55,51,50,54,52,51,52,48,47,57,51,44,53,55,45,22,55,51,22,36,51,24,16,56,48,16,47,56,27,42,76,68,70,37,51,73,60,14,54,50,29,46,51,56,26,49,52,42,52,53,46,47,54,61,72,22,65,91,37,56,72,58,47,69,26,66,66,38,43,53,19,53,48,39,37,50,50,27,55,46,51,49,24,58,76,69,72,47,76,79,130